Protein AF-A0A6P3ZHS6-F1 (afdb_monomer)

Secondary structure (DSSP, 8-state):
-----------------HHHHHHHHHHHHHHHHHHHHHSTTS----------TT-------PPBHHHHHHHHHHH----GGGT-HHHHHHTT-SSPBPPHHHHHTHHHHHHHHH-TT-----------S--BPB-

Structure (mmCIF, N/CA/C/O backbone):
data_AF-A0A6P3ZHS6-F1
#
_entry.id   AF-A0A6P3ZHS6-F1
#
loop_
_atom_site.group_PDB
_atom_site.id
_atom_site.type_symbol
_atom_site.label_atom_id
_atom_site.label_alt_id
_atom_site.label_comp_id
_atom_site.label_asym_id
_atom_site.label_entity_id
_atom_site.label_seq_id
_atom_site.pdbx_PDB_ins_code
_atom_site.Cartn_x
_atom_site.Cartn_y
_atom_site.Cartn_z
_atom_site.occupancy
_atom_site.B_iso_or_equiv
_atom_site.auth_seq_id
_atom_site.auth_comp_id
_atom_site.auth_asym_id
_atom_site.auth_atom_id
_atom_site.pdbx_PDB_model_num
ATOM 1 N N . MET A 1 1 ? 7.834 42.438 -24.320 1.00 40.56 1 MET A N 1
ATOM 2 C CA . MET A 1 1 ? 8.334 41.637 -23.180 1.00 40.56 1 MET A CA 1
ATOM 3 C C . MET A 1 1 ? 9.431 40.726 -23.727 1.00 40.56 1 MET A C 1
ATOM 5 O O . MET A 1 1 ? 9.108 39.705 -24.297 1.00 40.56 1 MET A O 1
ATOM 9 N N . GLY A 1 2 ? 10.712 41.078 -23.805 1.00 42.00 2 GLY A N 1
ATOM 10 C CA . GLY A 1 2 ? 11.504 41.913 -22.914 1.00 42.00 2 GLY A CA 1
ATOM 11 C C . GLY A 1 2 ? 12.000 41.068 -21.748 1.00 42.00 2 GLY A C 1
ATOM 12 O O . GLY A 1 2 ? 11.310 41.061 -20.747 1.00 42.00 2 GLY A O 1
ATOM 13 N N . PHE A 1 3 ? 13.116 40.349 -21.922 1.00 38.47 3 PHE A N 1
ATOM 14 C CA . PHE A 1 3 ? 14.234 40.279 -20.971 1.00 38.47 3 PHE A CA 1
ATOM 15 C C . PHE A 1 3 ? 15.470 39.719 -21.685 1.00 38.47 3 PHE A C 1
ATOM 17 O O . PHE A 1 3 ? 15.584 38.531 -21.974 1.00 38.47 3 PHE A O 1
ATOM 24 N N . ALA A 1 4 ? 16.387 40.634 -21.985 1.00 40.84 4 ALA A N 1
ATOM 25 C CA . ALA A 1 4 ? 17.778 40.337 -22.258 1.00 40.84 4 ALA A CA 1
ATOM 26 C C . ALA A 1 4 ? 18.483 39.957 -20.948 1.00 40.84 4 ALA A C 1
ATOM 28 O O . ALA A 1 4 ? 18.200 40.552 -19.909 1.00 40.84 4 ALA A O 1
ATOM 29 N N . ASN A 1 5 ? 19.427 39.015 -21.019 1.00 41.53 5 ASN A N 1
ATOM 30 C CA . ASN A 1 5 ? 20.654 39.043 -20.217 1.00 41.53 5 ASN A CA 1
ATOM 31 C C . ASN A 1 5 ? 21.660 37.989 -20.719 1.00 41.53 5 ASN A C 1
ATOM 33 O O . ASN A 1 5 ? 21.612 36.840 -20.280 1.00 41.53 5 ASN A O 1
ATOM 37 N N . PRO A 1 6 ? 22.616 38.350 -21.592 1.00 45.16 6 PRO A N 1
ATOM 38 C CA . PRO A 1 6 ? 23.845 37.590 -21.740 1.00 45.16 6 PRO A CA 1
ATOM 39 C C . PRO A 1 6 ? 24.823 38.056 -20.654 1.00 45.16 6 PRO A C 1
ATOM 41 O O . PRO A 1 6 ? 25.373 39.153 -20.725 1.00 45.16 6 PRO A O 1
ATOM 44 N N . LYS A 1 7 ? 25.057 37.238 -19.623 1.00 34.94 7 LYS A N 1
ATOM 45 C CA . LYS A 1 7 ? 26.193 37.473 -18.722 1.00 34.94 7 LYS A CA 1
ATOM 46 C C . LYS A 1 7 ? 27.466 36.998 -19.421 1.00 34.94 7 LYS A C 1
ATOM 48 O O . LYS A 1 7 ? 27.818 35.826 -19.353 1.00 34.94 7 LYS A O 1
ATOM 53 N N . LEU A 1 8 ? 28.136 37.920 -20.110 1.00 34.91 8 LEU A N 1
ATOM 54 C CA . LEU A 1 8 ? 29.529 37.765 -20.516 1.00 34.91 8 LEU A CA 1
ATOM 55 C C . LEU A 1 8 ? 30.401 37.961 -19.265 1.00 34.91 8 LEU A C 1
ATOM 57 O O . LEU A 1 8 ? 30.520 39.074 -18.756 1.00 34.91 8 LEU A O 1
ATOM 61 N N . SER A 1 9 ? 30.994 36.890 -18.747 1.00 32.12 9 SER A N 1
ATOM 62 C CA . SER A 1 9 ? 32.038 36.984 -17.723 1.00 32.12 9 SER A CA 1
ATOM 63 C C . SER A 1 9 ? 33.399 36.921 -18.407 1.00 32.12 9 SER A C 1
ATOM 65 O O . SER A 1 9 ? 33.822 35.870 -18.878 1.00 32.12 9 SER A O 1
ATOM 67 N N . VAL A 1 10 ? 34.077 38.066 -18.477 1.00 33.69 10 VAL A N 1
ATOM 68 C CA . VAL A 1 10 ? 35.478 38.160 -18.900 1.00 33.69 10 VAL A CA 1
ATOM 69 C C . VAL A 1 10 ? 36.348 37.693 -17.734 1.00 33.69 10 VAL A C 1
ATOM 71 O O . VAL A 1 10 ? 36.429 38.368 -16.711 1.00 33.69 10 VAL A O 1
ATOM 74 N N . ALA A 1 11 ? 36.981 36.528 -17.871 1.00 30.69 11 ALA A N 1
ATOM 75 C CA . ALA A 1 11 ? 37.993 36.057 -16.932 1.00 30.69 11 ALA A CA 1
ATOM 76 C C . ALA A 1 11 ? 39.383 36.435 -17.458 1.00 30.69 11 ALA A C 1
ATOM 78 O O . ALA A 1 11 ? 39.847 35.906 -18.467 1.00 30.69 11 ALA A O 1
ATOM 79 N N . VAL A 1 12 ? 40.05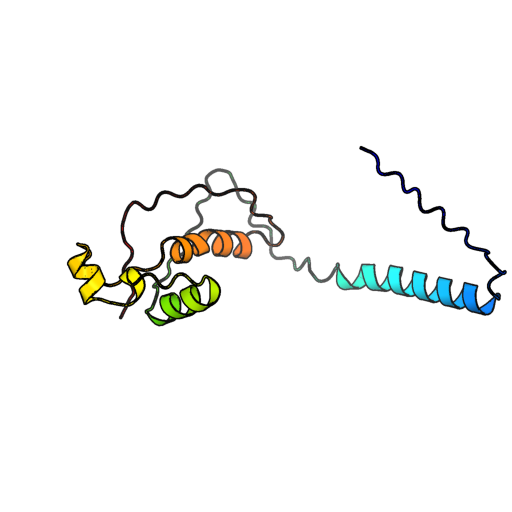2 37.356 -16.766 1.00 35.75 12 VAL A N 1
ATOM 80 C CA . VAL A 1 12 ? 41.479 37.633 -16.954 1.00 35.75 12 VAL A CA 1
ATOM 81 C C . VAL A 1 12 ? 42.254 36.459 -16.354 1.00 35.75 12 VAL A C 1
ATOM 83 O O . VAL A 1 12 ? 42.319 36.311 -15.135 1.00 35.75 12 VAL A O 1
ATOM 86 N N . ILE A 1 13 ? 42.812 35.592 -17.199 1.00 42.06 13 ILE A N 1
ATOM 87 C CA . ILE A 1 13 ? 43.666 34.485 -16.752 1.00 42.06 13 ILE A CA 1
ATOM 88 C C . ILE A 1 13 ? 45.093 35.024 -16.609 1.00 42.06 13 ILE A C 1
ATOM 90 O O . ILE A 1 13 ? 45.825 35.149 -17.588 1.00 42.06 13 ILE A O 1
ATOM 94 N N . LEU A 1 14 ? 45.490 35.356 -15.379 1.00 39.38 14 LEU A N 1
ATOM 95 C CA . LEU A 1 14 ? 46.903 35.517 -15.024 1.00 39.38 14 LEU A CA 1
ATOM 96 C C . LEU A 1 14 ? 47.594 34.140 -15.075 1.00 39.38 14 LEU A C 1
ATOM 98 O O . LEU A 1 14 ? 46.967 33.140 -14.710 1.00 39.38 14 LEU A O 1
ATOM 102 N N . PRO A 1 15 ? 48.866 34.046 -15.508 1.00 45.97 15 PRO A N 1
ATOM 103 C CA . PRO A 1 15 ? 49.532 32.761 -15.663 1.00 45.97 15 PRO A CA 1
ATOM 104 C C . PRO A 1 15 ? 49.681 32.083 -14.300 1.00 45.97 15 PRO A C 1
ATOM 106 O O . PRO A 1 15 ? 50.387 32.553 -13.406 1.00 45.97 15 PRO A O 1
ATOM 109 N N . LEU A 1 16 ? 48.990 30.955 -14.144 1.00 52.41 16 LEU A N 1
ATOM 110 C CA . LEU A 1 16 ? 49.141 30.059 -13.008 1.00 52.41 16 LEU A CA 1
ATOM 111 C C . LEU A 1 16 ? 50.613 29.640 -12.905 1.00 52.41 16 LEU A C 1
ATOM 113 O O . LEU A 1 16 ? 51.185 29.093 -13.846 1.00 52.41 16 LEU A O 1
ATOM 117 N N . SER A 1 17 ? 51.228 29.893 -11.747 1.00 63.50 17 SER A N 1
ATOM 118 C CA . SER A 1 17 ? 52.576 29.411 -11.433 1.00 63.50 17 SER A CA 1
ATOM 119 C C . SER A 1 17 ? 52.686 27.907 -11.715 1.00 63.50 17 SER A C 1
ATOM 121 O O . SER A 1 17 ? 51.750 27.150 -11.451 1.00 63.50 17 SER A O 1
ATOM 123 N N . VAL A 1 18 ? 53.858 27.451 -12.172 1.00 57.75 18 VAL A N 1
ATOM 124 C CA . VAL A 1 18 ? 54.180 26.029 -12.425 1.00 57.75 18 VAL A CA 1
ATOM 125 C C . VAL A 1 18 ? 53.820 25.132 -11.226 1.00 57.75 18 VAL A C 1
ATOM 127 O O . VAL A 1 18 ? 53.503 23.954 -11.390 1.00 57.75 18 VAL A O 1
ATOM 130 N N . ARG A 1 19 ? 53.807 25.689 -10.006 1.00 60.56 19 ARG A N 1
ATOM 131 C CA . ARG A 1 19 ? 53.366 24.993 -8.786 1.00 60.56 19 ARG A CA 1
ATOM 132 C C . ARG A 1 19 ? 51.860 24.699 -8.771 1.00 60.56 19 ARG A C 1
ATOM 134 O O . ARG A 1 19 ? 51.471 23.614 -8.352 1.00 60.56 19 ARG A O 1
ATOM 141 N N . VAL A 1 20 ? 51.025 25.613 -9.265 1.00 61.19 20 VAL A N 1
ATOM 142 C CA . VAL A 1 20 ? 49.566 25.432 -9.325 1.00 61.19 20 VAL A CA 1
ATOM 143 C C . VAL A 1 20 ? 49.178 24.480 -10.457 1.00 61.19 20 VAL A C 1
ATOM 145 O O . VAL A 1 20 ? 48.306 23.636 -10.267 1.00 61.19 20 VAL A O 1
ATOM 148 N N . LEU A 1 21 ? 49.888 24.519 -11.590 1.00 60.66 21 LEU A N 1
ATOM 149 C CA . LEU A 1 21 ? 49.678 23.563 -12.683 1.00 60.66 21 LEU A CA 1
ATOM 150 C C . LEU A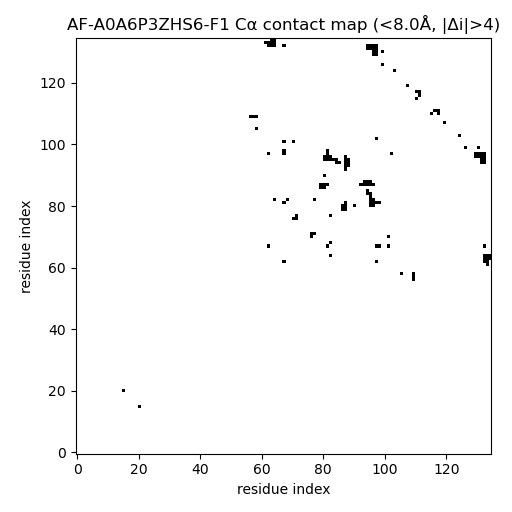 1 21 ? 50.013 22.122 -12.253 1.00 60.66 21 LEU A C 1
ATOM 152 O O . LEU A 1 21 ? 49.267 21.194 -12.559 1.00 60.66 21 LEU A O 1
ATOM 156 N N . LYS A 1 22 ? 51.084 21.937 -11.465 1.00 61.59 22 LYS A N 1
ATOM 157 C CA . LYS A 1 22 ? 51.421 20.637 -10.860 1.00 61.59 22 LYS A CA 1
ATOM 158 C C . LYS A 1 22 ? 50.371 20.178 -9.844 1.00 61.59 22 LYS A C 1
ATOM 160 O O . LYS A 1 2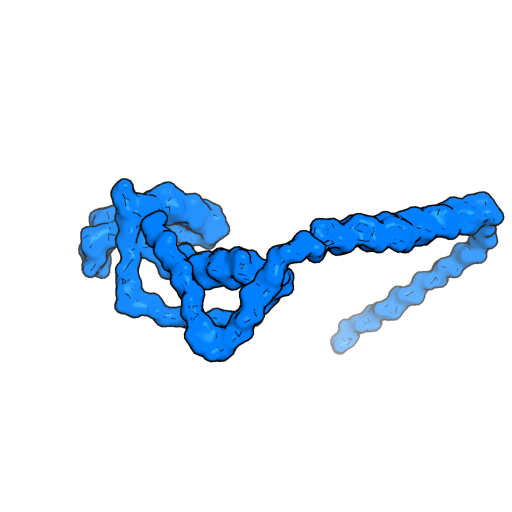2 ? 50.002 19.009 -9.858 1.00 61.59 22 LYS A O 1
ATOM 165 N N . ALA A 1 23 ? 49.861 21.074 -8.997 1.00 64.31 23 ALA A N 1
ATOM 166 C CA . ALA A 1 23 ? 48.820 20.736 -8.024 1.00 64.31 23 ALA A CA 1
ATOM 167 C C . ALA A 1 23 ? 47.496 20.327 -8.698 1.00 64.31 23 ALA A C 1
ATOM 169 O O . ALA A 1 23 ? 46.889 19.335 -8.297 1.00 64.31 23 ALA A O 1
ATOM 170 N N . LEU A 1 24 ? 47.093 21.026 -9.765 1.00 64.31 24 LEU A N 1
ATOM 171 C CA . LEU A 1 24 ? 45.922 20.680 -10.578 1.00 64.31 24 LEU A CA 1
ATOM 172 C C . LEU A 1 24 ? 46.102 19.345 -11.307 1.00 64.31 24 LEU A C 1
ATOM 174 O O . LEU A 1 24 ? 45.193 18.520 -11.284 1.00 64.31 24 LEU A O 1
ATOM 178 N N . ALA A 1 25 ? 47.279 19.085 -11.884 1.00 67.12 25 ALA A N 1
ATOM 179 C CA . ALA A 1 25 ? 47.582 17.799 -12.510 1.00 67.12 25 ALA A CA 1
ATOM 180 C C . ALA A 1 25 ? 47.527 16.641 -11.496 1.00 67.12 25 ALA A C 1
ATOM 182 O O . ALA A 1 25 ? 46.936 15.604 -11.780 1.00 67.12 25 ALA A O 1
ATOM 183 N N . ILE A 1 26 ? 48.060 16.828 -10.283 1.00 65.50 26 ILE A N 1
ATOM 184 C CA . ILE A 1 26 ? 48.002 15.822 -9.209 1.00 65.50 26 ILE A CA 1
ATOM 185 C C . ILE A 1 26 ? 46.561 15.608 -8.717 1.00 65.50 26 ILE A C 1
ATOM 187 O O . ILE A 1 26 ? 46.168 14.466 -8.477 1.00 65.50 26 ILE A O 1
ATOM 191 N N . MET A 1 27 ? 45.749 16.667 -8.596 1.00 62.50 27 MET A N 1
ATOM 192 C CA . MET A 1 27 ? 44.321 16.551 -8.265 1.00 62.50 27 MET A CA 1
ATOM 193 C C . MET A 1 27 ? 43.528 15.826 -9.358 1.00 62.50 27 MET A C 1
ATOM 195 O O . MET A 1 27 ? 42.701 14.976 -9.034 1.00 62.50 27 MET A O 1
ATOM 199 N N . LEU A 1 28 ? 43.797 16.105 -10.636 1.00 64.38 28 LEU A N 1
ATOM 200 C CA . LEU A 1 28 ? 43.154 15.431 -11.766 1.00 64.38 28 LEU A CA 1
ATOM 201 C C . LEU A 1 28 ? 43.549 13.951 -11.837 1.00 64.38 28 LEU A C 1
ATOM 203 O O . LEU A 1 28 ? 42.678 13.105 -12.013 1.00 64.38 28 LEU A O 1
ATOM 207 N N . ILE A 1 29 ? 44.823 13.618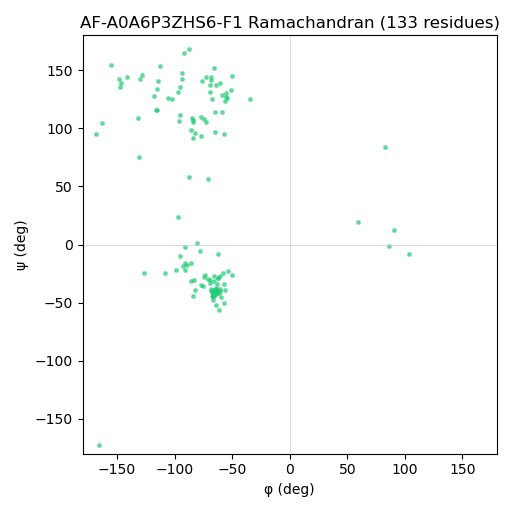 -11.605 1.00 63.41 29 ILE A N 1
ATOM 208 C CA . ILE A 1 29 ? 45.311 12.230 -11.562 1.00 63.41 29 ILE A CA 1
ATOM 209 C C . ILE A 1 29 ? 44.722 11.476 -10.360 1.00 63.41 29 ILE A C 1
ATOM 211 O O . ILE A 1 29 ? 44.291 10.335 -10.511 1.00 63.41 29 ILE A O 1
ATOM 215 N N . ARG A 1 30 ? 44.618 12.107 -9.180 1.00 58.03 30 ARG A N 1
ATOM 216 C CA . ARG A 1 30 ? 43.931 11.511 -8.018 1.00 58.03 30 ARG A CA 1
ATOM 217 C C . ARG A 1 30 ? 42.441 11.300 -8.274 1.00 58.03 30 ARG A C 1
ATOM 219 O O . ARG A 1 30 ? 41.931 10.262 -7.877 1.00 58.03 30 ARG A O 1
ATOM 226 N N . ASN A 1 31 ? 41.758 12.220 -8.956 1.00 52.25 31 ASN A N 1
ATOM 227 C CA . ASN A 1 31 ? 40.346 12.060 -9.314 1.00 52.25 31 ASN A CA 1
ATOM 228 C C . ASN A 1 31 ? 40.159 10.915 -10.333 1.00 52.25 31 ASN A C 1
ATOM 230 O O . ASN A 1 31 ? 39.335 10.032 -10.128 1.00 52.25 31 ASN A O 1
ATOM 234 N N . LEU A 1 32 ? 41.010 10.840 -11.361 1.00 57.00 32 LEU A N 1
ATOM 235 C CA . LEU A 1 32 ? 40.991 9.776 -12.377 1.00 57.00 32 LEU A CA 1
ATOM 236 C C . LEU A 1 32 ? 41.335 8.380 -11.814 1.00 57.00 32 LEU A C 1
ATOM 238 O O . LEU A 1 32 ? 40.798 7.378 -12.291 1.00 57.00 32 LEU A O 1
ATOM 242 N N . LEU A 1 33 ? 42.185 8.302 -10.782 1.00 50.97 33 LEU A N 1
ATOM 243 C CA . LEU A 1 33 ? 42.539 7.048 -10.103 1.00 50.97 33 LEU A CA 1
ATOM 244 C C . LEU A 1 33 ? 41.551 6.663 -8.982 1.00 50.97 33 LEU A C 1
ATOM 246 O O . LEU A 1 33 ? 41.310 5.474 -8.781 1.00 50.97 33 LEU A O 1
ATOM 250 N N . SER A 1 34 ? 40.919 7.624 -8.291 1.00 50.84 34 SER A N 1
ATOM 251 C CA . SER A 1 34 ? 39.864 7.341 -7.297 1.00 50.84 34 SER A CA 1
ATOM 252 C C . SER A 1 34 ? 38.531 6.933 -7.930 1.00 50.84 34 SER A C 1
ATOM 254 O O . SER A 1 34 ? 37.797 6.159 -7.316 1.00 50.84 34 SER A O 1
ATOM 256 N N . ILE A 1 35 ? 38.228 7.382 -9.154 1.00 52.12 35 ILE A N 1
ATOM 257 C CA . ILE A 1 35 ? 37.009 6.978 -9.878 1.00 52.12 35 ILE A CA 1
ATOM 258 C C . ILE A 1 35 ? 37.078 5.499 -10.308 1.00 52.12 35 ILE A C 1
ATOM 260 O O . ILE A 1 35 ? 36.064 4.802 -10.281 1.00 52.12 35 ILE A O 1
ATOM 264 N N . ASN A 1 36 ? 38.269 4.975 -10.627 1.00 47.69 36 ASN A N 1
ATOM 265 C CA . ASN A 1 36 ? 38.415 3.615 -11.161 1.00 47.69 36 ASN A CA 1
ATOM 266 C C . ASN A 1 36 ? 38.503 2.494 -10.111 1.00 47.69 36 ASN A C 1
ATOM 268 O O . ASN A 1 36 ? 38.288 1.337 -10.457 1.00 47.69 36 ASN A O 1
ATOM 272 N N . ILE A 1 37 ? 38.760 2.789 -8.832 1.00 47.81 37 ILE A N 1
ATOM 273 C CA . ILE A 1 37 ? 38.900 1.736 -7.801 1.00 47.81 37 ILE A CA 1
ATOM 274 C C . ILE A 1 37 ? 37.613 1.549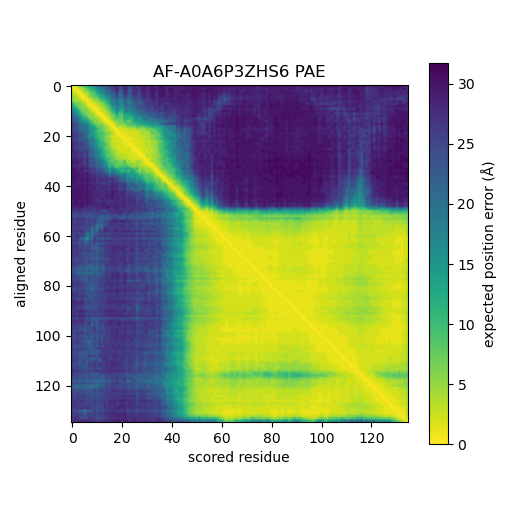 -6.976 1.00 47.81 37 ILE A C 1
ATOM 276 O O . ILE A 1 37 ? 37.371 0.462 -6.451 1.00 47.81 37 ILE A O 1
ATOM 280 N N . HIS A 1 38 ? 36.730 2.553 -6.917 1.00 37.91 38 HIS A N 1
ATOM 281 C CA . HIS A 1 38 ? 35.471 2.445 -6.166 1.00 37.91 38 HIS A CA 1
ATOM 282 C C . HIS A 1 38 ? 34.282 1.895 -6.967 1.00 37.91 38 HIS A C 1
ATOM 284 O O . HIS A 1 38 ? 33.332 1.410 -6.357 1.00 37.91 38 HIS A O 1
ATOM 290 N N . CYS A 1 39 ? 34.342 1.891 -8.302 1.00 41.78 39 CYS A N 1
ATOM 291 C CA . CYS A 1 39 ? 33.273 1.332 -9.138 1.00 41.78 39 CYS A CA 1
ATOM 292 C C . CYS A 1 39 ? 33.384 -0.200 -9.307 1.00 41.78 39 CYS A C 1
ATOM 294 O O . CYS A 1 39 ? 32.382 -0.909 -9.368 1.00 41.78 39 CYS A O 1
ATOM 296 N N . LEU A 1 40 ? 34.604 -0.751 -9.290 1.00 40.81 40 LEU A N 1
ATOM 297 C CA . LEU A 1 40 ? 34.845 -2.174 -9.575 1.00 40.81 40 LEU A CA 1
ATOM 298 C C . LEU A 1 40 ? 34.522 -3.134 -8.418 1.00 40.81 40 LEU A C 1
ATOM 300 O O . LEU A 1 40 ? 34.565 -4.345 -8.607 1.00 40.81 40 LEU A O 1
ATOM 304 N N . ARG A 1 41 ? 34.160 -2.632 -7.230 1.00 37.72 41 ARG A N 1
ATOM 305 C CA . ARG A 1 41 ? 33.742 -3.483 -6.097 1.00 37.72 41 ARG A CA 1
ATOM 306 C C . ARG A 1 41 ? 32.236 -3.754 -6.038 1.00 37.72 41 ARG A C 1
ATOM 308 O O . ARG A 1 41 ? 31.810 -4.502 -5.166 1.00 37.72 41 ARG A O 1
ATOM 315 N N . TYR A 1 42 ? 31.440 -3.184 -6.947 1.00 42.75 42 TYR A N 1
ATOM 316 C CA . TYR A 1 42 ? 29.989 -3.414 -6.978 1.00 42.75 42 TYR A CA 1
ATOM 317 C C . TYR A 1 42 ? 29.550 -4.526 -7.941 1.00 42.75 42 TYR A C 1
ATOM 319 O O . TYR A 1 42 ? 28.420 -4.994 -7.862 1.00 42.75 42 TYR A O 1
ATOM 327 N N . PHE A 1 43 ? 30.452 -5.029 -8.787 1.00 45.81 43 PHE A N 1
ATOM 328 C CA . PHE A 1 43 ? 30.224 -6.257 -9.551 1.00 45.81 43 PHE A CA 1
ATOM 329 C C . PHE A 1 43 ? 30.660 -7.475 -8.728 1.00 45.81 43 PHE A C 1
ATOM 331 O O . PHE A 1 43 ? 31.538 -8.239 -9.121 1.00 45.81 43 PHE A O 1
ATOM 338 N N . SER A 1 44 ? 30.060 -7.639 -7.546 1.00 42.03 44 SER A N 1
ATOM 339 C CA . SER A 1 44 ? 30.086 -8.938 -6.877 1.00 42.03 44 SER A CA 1
ATOM 340 C C . SER A 1 44 ? 29.260 -9.912 -7.713 1.00 42.03 44 SER A C 1
ATOM 342 O O . SER A 1 44 ? 28.112 -9.644 -8.065 1.00 42.03 44 SER A O 1
ATOM 344 N N . SER A 1 45 ? 29.896 -11.020 -8.066 1.00 47.47 45 SER A N 1
ATOM 345 C CA . SER A 1 45 ? 29.484 -12.053 -9.008 1.00 47.47 45 SER A CA 1
ATOM 346 C C . SER A 1 45 ? 28.328 -12.926 -8.501 1.00 47.47 45 SER A C 1
ATOM 348 O O . SER A 1 45 ? 28.449 -14.150 -8.439 1.00 47.47 45 SER A O 1
ATOM 350 N N . ALA A 1 46 ? 27.194 -12.329 -8.145 1.00 49.50 46 ALA A N 1
ATOM 351 C CA . ALA A 1 46 ? 25.939 -13.065 -8.103 1.00 49.50 46 ALA A CA 1
ATOM 352 C C . ALA A 1 46 ? 25.370 -13.055 -9.525 1.00 49.50 46 ALA A C 1
ATOM 354 O O . ALA A 1 46 ? 24.993 -12.006 -10.042 1.00 49.50 46 ALA A O 1
ATOM 355 N N . VAL A 1 47 ? 25.400 -14.224 -10.167 1.00 48.38 47 VAL A N 1
ATOM 356 C CA . VAL A 1 47 ? 24.826 -14.513 -11.489 1.00 48.38 47 VAL A CA 1
ATOM 357 C C . VAL A 1 47 ? 23.544 -13.692 -11.680 1.00 48.38 47 VAL A C 1
ATOM 359 O O . VAL A 1 47 ? 22.659 -13.805 -10.825 1.00 48.38 47 VAL A O 1
ATOM 362 N N . PRO A 1 48 ? 23.392 -12.879 -12.747 1.00 52.66 48 PRO A N 1
ATOM 363 C CA . PRO A 1 48 ? 22.087 -12.322 -13.042 1.00 52.66 48 PRO A CA 1
ATOM 364 C C . PRO A 1 48 ? 21.190 -13.534 -13.237 1.00 52.66 48 PRO A C 1
ATOM 366 O O . PRO A 1 48 ? 21.409 -14.325 -14.156 1.00 52.66 48 PRO A O 1
ATOM 369 N N . CYS A 1 49 ? 20.223 -13.723 -12.344 1.00 58.06 49 CYS A N 1
ATOM 370 C CA . CYS A 1 49 ? 19.066 -14.533 -12.664 1.00 58.06 49 CYS A CA 1
ATOM 371 C C . CYS A 1 49 ? 18.481 -13.870 -13.909 1.00 58.06 49 CYS A C 1
ATOM 373 O O . CYS A 1 49 ? 17.851 -12.817 -13.811 1.00 58.06 49 CYS A O 1
ATOM 375 N N . LEU A 1 50 ? 18.863 -14.380 -15.083 1.00 71.19 50 LEU A N 1
ATOM 376 C CA . LEU A 1 50 ? 18.478 -13.822 -16.362 1.00 71.19 50 LEU A CA 1
ATOM 377 C C . LEU A 1 50 ? 16.975 -14.005 -16.437 1.00 71.19 50 LEU A C 1
ATOM 379 O O . LEU A 1 50 ? 16.510 -15.103 -16.748 1.00 71.19 50 LEU A O 1
ATOM 383 N N . LEU A 1 51 ? 16.244 -12.947 -16.091 1.00 78.00 51 LEU A N 1
ATOM 384 C CA . LEU A 1 51 ? 14.805 -12.993 -16.163 1.00 78.00 51 LEU A CA 1
ATOM 385 C C . LEU A 1 51 ? 14.388 -13.248 -17.597 1.00 78.00 51 LEU A C 1
ATOM 387 O O . LEU A 1 51 ? 14.921 -12.671 -18.550 1.00 78.00 51 LEU A O 1
ATOM 391 N N . LYS A 1 52 ? 13.389 -14.098 -17.723 1.00 85.75 52 LYS A N 1
ATOM 392 C CA . LYS A 1 52 ? 12.739 -14.399 -18.979 1.00 85.75 52 LYS A CA 1
ATOM 393 C C . LYS A 1 52 ? 11.322 -13.870 -18.930 1.00 85.75 52 LYS A C 1
ATOM 395 O O . LYS A 1 52 ? 10.700 -13.725 -17.876 1.00 85.75 52 LYS A O 1
ATOM 400 N N . VAL A 1 53 ? 10.807 -13.568 -20.115 1.00 88.81 53 VAL A N 1
ATOM 401 C CA . VAL A 1 53 ? 9.390 -13.258 -20.272 1.00 88.81 53 VAL A CA 1
ATOM 402 C C . VAL A 1 53 ? 8.585 -14.418 -19.688 1.00 88.81 53 VAL A C 1
ATOM 404 O O . VAL A 1 53 ? 8.797 -15.570 -20.062 1.00 88.81 53 VAL A O 1
ATOM 407 N N . GLY A 1 54 ? 7.680 -14.095 -18.764 1.00 91.19 54 GL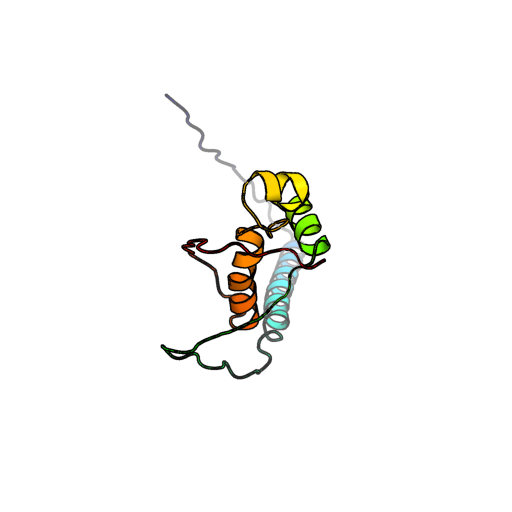Y A N 1
ATOM 408 C CA . GLY A 1 54 ? 6.863 -15.074 -18.047 1.00 91.19 54 GLY A CA 1
ATOM 409 C C . GLY A 1 54 ? 7.309 -15.357 -16.613 1.00 91.19 54 GLY A C 1
ATOM 410 O O . GLY A 1 54 ? 6.555 -15.997 -15.883 1.00 91.19 54 GLY A O 1
ATOM 411 N N . ASP A 1 55 ? 8.466 -14.855 -16.173 1.00 89.88 55 ASP A N 1
ATOM 412 C CA . ASP A 1 55 ? 8.886 -15.023 -14.783 1.00 89.88 55 ASP A CA 1
ATOM 413 C C . ASP A 1 55 ? 7.936 -14.308 -13.814 1.00 89.88 55 ASP A C 1
ATOM 415 O O . ASP A 1 55 ? 7.507 -13.171 -14.031 1.00 89.88 55 ASP A O 1
ATOM 419 N N . ILE A 1 56 ? 7.619 -14.986 -12.710 1.00 91.38 56 ILE A N 1
ATOM 420 C CA . ILE A 1 56 ? 6.713 -14.481 -11.679 1.00 91.38 56 ILE A CA 1
ATOM 421 C C . ILE A 1 56 ? 7.498 -14.283 -10.388 1.00 91.38 56 ILE A C 1
ATOM 423 O O . ILE A 1 56 ? 7.941 -15.243 -9.759 1.00 91.38 56 ILE A O 1
ATOM 427 N N . LEU A 1 57 ? 7.596 -13.032 -9.948 1.00 90.69 57 LEU A N 1
ATOM 428 C CA . LEU A 1 57 ? 8.146 -12.682 -8.643 1.00 90.69 57 LEU A CA 1
ATOM 429 C C . LEU A 1 57 ? 7.006 -12.497 -7.641 1.00 90.69 57 LEU A C 1
ATOM 431 O O . LEU A 1 57 ? 6.032 -11.794 -7.910 1.00 90.69 57 LEU A O 1
ATOM 435 N N . LYS A 1 58 ? 7.124 -13.131 -6.473 1.00 92.25 58 LYS A N 1
ATOM 436 C CA . LYS A 1 58 ? 6.135 -13.047 -5.392 1.00 92.25 58 LYS A CA 1
ATOM 437 C C . LYS A 1 58 ? 6.813 -12.669 -4.091 1.00 92.25 58 LYS A C 1
ATOM 439 O O . LYS A 1 58 ? 7.931 -13.093 -3.810 1.00 92.25 58 LYS A O 1
ATOM 444 N N . ARG A 1 59 ? 6.101 -11.908 -3.268 1.00 92.44 59 ARG A N 1
ATOM 445 C CA . ARG A 1 59 ? 6.498 -11.617 -1.895 1.00 92.44 59 ARG A CA 1
ATOM 446 C C . ARG A 1 59 ? 5.242 -11.449 -1.054 1.00 92.44 59 ARG A C 1
ATOM 448 O O . ARG A 1 59 ? 4.265 -10.875 -1.524 1.00 92.44 59 ARG A O 1
ATOM 455 N N . THR A 1 60 ? 5.301 -11.932 0.178 1.00 95.00 60 THR A N 1
ATOM 456 C CA . THR A 1 60 ? 4.217 -11.817 1.157 1.00 95.00 60 THR A CA 1
ATOM 457 C C . THR A 1 60 ? 4.686 -10.930 2.297 1.00 95.00 60 THR A C 1
ATOM 459 O O . THR A 1 60 ? 5.846 -11.005 2.708 1.00 95.00 60 THR A O 1
ATOM 462 N N . ARG A 1 61 ? 3.792 -10.079 2.792 1.00 93.94 61 ARG A N 1
ATOM 463 C CA . ARG A 1 61 ? 4.017 -9.241 3.966 1.00 93.94 61 ARG A CA 1
ATOM 464 C C . ARG A 1 61 ? 2.700 -9.059 4.711 1.00 93.94 61 ARG A C 1
ATOM 466 O O . ARG A 1 61 ? 1.674 -8.825 4.081 1.00 93.94 61 ARG A O 1
ATOM 473 N N . THR A 1 62 ? 2.773 -9.122 6.033 1.00 96.75 62 THR A N 1
ATOM 474 C CA . THR A 1 62 ? 1.718 -8.659 6.939 1.00 96.75 62 THR A CA 1
ATOM 475 C C . THR A 1 62 ? 2.055 -7.237 7.372 1.00 96.75 62 THR A C 1
ATOM 477 O O . THR A 1 62 ? 3.217 -6.961 7.670 1.00 96.75 62 THR A O 1
ATOM 480 N N . TYR A 1 63 ? 1.065 -6.346 7.371 1.00 97.25 63 TYR A N 1
ATOM 481 C CA . TYR A 1 63 ? 1.223 -4.955 7.793 1.00 97.25 63 TYR A CA 1
ATOM 482 C C . TYR A 1 63 ? 0.647 -4.778 9.192 1.00 97.25 63 TYR A C 1
ATOM 484 O O . TYR A 1 63 ? -0.510 -5.128 9.414 1.00 97.25 63 TYR A O 1
ATOM 492 N N . SER A 1 64 ? 1.449 -4.255 10.115 1.00 96.75 64 SER A N 1
ATOM 493 C CA . SER A 1 64 ? 1.011 -3.936 11.478 1.00 96.75 64 SER A CA 1
ATOM 494 C C . SER A 1 64 ? 0.415 -2.528 11.568 1.00 96.75 64 SER A C 1
ATOM 496 O O . SER A 1 64 ? 0.588 -1.708 10.663 1.00 96.75 64 SER A O 1
ATOM 498 N N . ASN A 1 65 ? -0.229 -2.213 12.694 1.00 96.56 65 ASN A N 1
ATOM 499 C CA . ASN A 1 65 ? -0.626 -0.835 13.010 1.00 96.56 65 ASN A CA 1
ATOM 500 C C . ASN A 1 65 ? 0.579 0.133 13.014 1.00 96.56 65 ASN A C 1
ATOM 502 O O . ASN A 1 65 ? 0.447 1.273 12.576 1.00 96.56 65 ASN A O 1
ATOM 506 N N . GLU A 1 66 ? 1.762 -0.330 13.437 1.00 97.38 66 GLU A N 1
ATOM 507 C CA . GLU A 1 66 ? 2.991 0.478 13.409 1.00 97.38 66 GLU A CA 1
ATOM 508 C C . GLU A 1 66 ? 3.424 0.811 11.975 1.00 97.38 66 GLU A C 1
ATOM 510 O O . GLU A 1 66 ? 3.776 1.949 11.687 1.00 97.38 66 GLU A O 1
ATOM 515 N N . ASP A 1 67 ? 3.329 -0.140 11.038 1.00 97.56 67 ASP A N 1
ATOM 516 C CA . ASP A 1 67 ? 3.647 0.124 9.628 1.00 97.56 67 ASP A CA 1
ATOM 517 C C . ASP A 1 67 ? 2.747 1.221 9.037 1.00 97.56 67 ASP A C 1
ATOM 519 O O . ASP A 1 67 ? 3.205 2.066 8.264 1.00 97.56 67 ASP A O 1
ATOM 523 N N . VAL A 1 68 ? 1.459 1.198 9.394 1.00 98.12 68 VAL A N 1
ATOM 524 C CA . VAL A 1 68 ? 0.458 2.185 8.967 1.00 98.12 68 VAL A CA 1
ATOM 525 C C . VAL A 1 68 ? 0.754 3.559 9.579 1.00 98.12 68 VAL A C 1
ATOM 527 O O . VAL A 1 68 ? 0.660 4.577 8.889 1.00 98.12 68 VAL A O 1
ATOM 530 N N . LEU A 1 69 ? 1.166 3.593 10.849 1.00 97.94 69 LEU A N 1
ATOM 531 C CA . LEU A 1 69 ? 1.562 4.811 11.553 1.00 97.94 69 LEU A CA 1
ATOM 532 C C . LEU A 1 69 ? 2.847 5.425 10.983 1.00 97.94 69 LEU A C 1
ATOM 534 O O . LEU A 1 69 ? 2.900 6.623 10.719 1.00 97.94 69 LEU A O 1
ATOM 538 N N . GLU A 1 70 ? 3.888 4.630 10.760 1.00 98.25 70 GLU A N 1
ATOM 539 C CA . GLU A 1 70 ? 5.143 5.121 10.182 1.00 98.25 70 GLU A CA 1
ATOM 540 C C . GLU A 1 70 ? 4.937 5.640 8.757 1.00 98.25 70 GLU A C 1
ATOM 542 O O . GLU A 1 70 ? 5.477 6.679 8.369 1.00 98.25 70 GLU A O 1
ATOM 547 N N . TYR A 1 71 ? 4.087 4.971 7.978 1.00 98.19 71 TYR A N 1
ATOM 548 C CA . TYR A 1 71 ? 3.768 5.426 6.634 1.00 98.19 71 TYR A CA 1
ATOM 549 C C . TYR A 1 71 ? 3.034 6.772 6.618 1.00 98.19 71 TYR A C 1
ATOM 551 O O . TYR A 1 71 ? 3.344 7.622 5.776 1.00 98.19 71 TYR A O 1
ATOM 559 N N . SER A 1 72 ? 2.105 7.015 7.547 1.00 98.31 72 SER A N 1
ATOM 560 C CA . SER A 1 72 ? 1.415 8.309 7.620 1.00 98.31 72 SER A CA 1
ATOM 561 C C . SER A 1 72 ? 2.317 9.444 8.079 1.00 98.31 72 SER A C 1
ATOM 563 O O . SER A 1 72 ? 2.150 10.563 7.603 1.00 98.31 72 SER A O 1
ATOM 565 N N . LYS A 1 73 ? 3.328 9.179 8.915 1.00 98.38 73 LYS A N 1
ATOM 566 C CA . LYS A 1 73 ? 4.327 10.197 9.287 1.00 98.38 73 LYS A CA 1
ATOM 567 C C . LYS A 1 73 ? 5.091 10.717 8.070 1.00 98.38 73 LYS A C 1
ATOM 569 O O . LYS A 1 73 ? 5.364 11.911 7.992 1.00 98.38 73 LYS A O 1
ATOM 574 N N . VAL A 1 74 ? 5.415 9.835 7.123 1.00 98.12 74 VAL A N 1
ATOM 575 C CA . VAL A 1 74 ? 6.176 10.188 5.912 1.00 98.12 74 VAL A CA 1
ATOM 576 C C . VAL A 1 74 ? 5.286 10.782 4.823 1.00 98.12 74 VAL A C 1
ATOM 578 O O . VAL A 1 74 ? 5.700 11.698 4.118 1.00 98.12 74 VAL A O 1
ATOM 581 N N . THR A 1 75 ? 4.077 10.252 4.648 1.00 98.19 75 THR A N 1
ATOM 582 C CA . THR A 1 75 ? 3.171 10.679 3.567 1.00 98.19 75 THR A CA 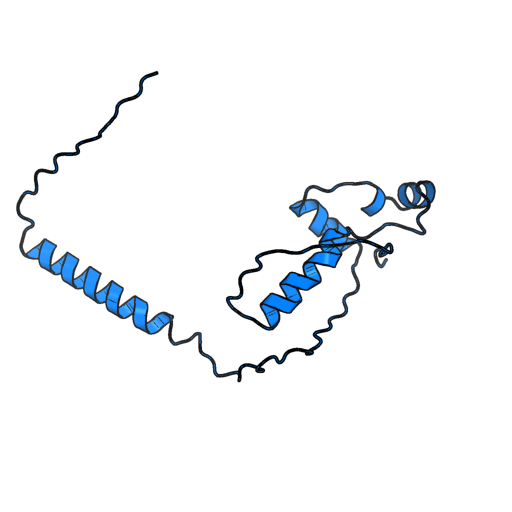1
ATOM 583 C C . THR A 1 75 ? 2.233 11.810 3.950 1.00 98.19 75 THR A C 1
ATOM 585 O O . THR A 1 75 ? 1.642 12.427 3.068 1.00 98.19 75 THR A O 1
ATOM 588 N N . HIS A 1 76 ? 2.088 12.066 5.248 1.00 97.94 76 HIS A N 1
ATOM 589 C CA . HIS A 1 76 ? 1.085 12.958 5.821 1.00 97.94 76 HIS A CA 1
ATOM 590 C C . HIS A 1 76 ? -0.363 12.553 5.494 1.00 97.94 76 HIS A C 1
ATOM 592 O O . HIS A 1 76 ? -1.275 13.366 5.624 1.00 97.94 76 HIS A O 1
ATOM 598 N N . ASP A 1 77 ? -0.594 11.291 5.110 1.00 98.12 77 ASP A N 1
ATOM 599 C CA . ASP A 1 77 ? -1.935 10.727 4.961 1.00 98.12 77 ASP A CA 1
ATOM 600 C C . ASP A 1 77 ? -2.457 10.235 6.317 1.00 98.12 77 ASP A C 1
ATOM 602 O O . ASP A 1 77 ? -2.218 9.098 6.741 1.00 98.12 77 ASP A O 1
ATOM 606 N N . SER A 1 78 ? -3.161 11.132 7.005 1.00 97.19 78 SER A N 1
ATOM 607 C CA . SER A 1 78 ? -3.786 10.915 8.310 1.00 97.19 78 SER A CA 1
ATOM 608 C C . SER A 1 78 ? -5.275 10.552 8.222 1.00 97.19 78 SER A C 1
ATOM 610 O O . SER A 1 78 ? -6.016 10.775 9.181 1.00 97.19 78 SER A O 1
ATOM 612 N N . ASN A 1 79 ? -5.746 10.008 7.093 1.00 98.00 79 ASN A N 1
ATOM 613 C CA . ASN A 1 79 ? -7.145 9.607 6.946 1.00 98.00 79 ASN A CA 1
ATOM 614 C C . ASN A 1 79 ? -7.570 8.633 8.064 1.00 98.00 79 ASN A C 1
ATOM 616 O O . ASN A 1 79 ? -6.941 7.593 8.273 1.00 98.00 79 ASN A O 1
ATOM 620 N N . ALA A 1 80 ? -8.664 8.958 8.761 1.00 97.88 80 ALA A N 1
ATOM 621 C CA . ALA A 1 80 ? -9.168 8.204 9.908 1.00 97.88 80 ALA A CA 1
ATOM 622 C C . ALA A 1 80 ? -9.473 6.730 9.588 1.00 97.88 80 ALA A C 1
ATOM 624 O O . ALA A 1 80 ? -9.352 5.889 10.476 1.00 97.88 80 ALA A O 1
ATOM 625 N N . LEU A 1 81 ? -9.746 6.384 8.320 1.00 98.06 81 LEU A N 1
ATOM 626 C CA . LEU A 1 81 ? -9.903 4.991 7.867 1.00 98.06 81 LEU A CA 1
ATOM 627 C C . LEU A 1 81 ? -8.711 4.085 8.218 1.00 98.06 81 LEU A C 1
ATOM 629 O O . LEU A 1 81 ? -8.864 2.864 8.271 1.00 98.06 81 LEU A O 1
ATOM 633 N N . HIS A 1 82 ? -7.529 4.661 8.431 1.00 98.12 82 HIS A N 1
ATOM 634 C CA . HIS A 1 82 ? -6.306 3.930 8.749 1.00 98.12 82 HIS A CA 1
ATOM 635 C C . HIS A 1 82 ? -6.047 3.783 10.257 1.00 98.12 82 HIS A C 1
ATOM 637 O O . HIS A 1 82 ? -5.278 2.912 10.657 1.00 98.12 82 HIS A O 1
ATOM 643 N N . PHE A 1 83 ? -6.689 4.598 11.102 1.00 97.62 83 PHE A N 1
ATOM 644 C CA . PHE A 1 83 ? -6.324 4.752 12.521 1.00 97.62 83 PHE A CA 1
ATOM 645 C C . PHE A 1 83 ? -7.476 4.529 13.495 1.00 97.62 83 PHE A C 1
ATOM 647 O O . PHE A 1 83 ? -7.237 4.149 14.638 1.00 97.62 83 PHE A O 1
ATOM 654 N N . ASP A 1 84 ? -8.713 4.719 13.049 1.00 97.56 84 ASP A N 1
ATOM 655 C CA . ASP A 1 84 ? -9.902 4.635 13.884 1.00 97.56 84 ASP A CA 1
ATOM 656 C C . ASP A 1 84 ? -10.785 3.473 13.413 1.00 97.56 84 ASP A C 1
ATOM 658 O O . ASP A 1 84 ? -11.279 3.444 12.284 1.00 97.56 84 ASP A O 1
ATOM 662 N N . SER A 1 85 ? -10.943 2.481 14.294 1.00 97.12 85 SER A N 1
ATOM 663 C CA . SER A 1 85 ? -11.745 1.289 14.010 1.00 97.12 85 SER A CA 1
ATOM 664 C C . SER A 1 85 ? -13.231 1.618 13.902 1.00 97.12 85 SER A C 1
ATOM 666 O O . SER A 1 85 ? -13.902 1.103 13.012 1.00 97.12 85 SER A O 1
ATOM 668 N N . GLU A 1 86 ? -13.741 2.497 14.766 1.00 98.06 86 GLU A N 1
ATOM 669 C CA . GLU A 1 86 ? -15.148 2.891 14.767 1.00 98.06 86 GLU A CA 1
ATOM 670 C C . GLU A 1 86 ? -15.466 3.685 13.500 1.00 98.06 86 GLU A C 1
ATOM 672 O O . GLU A 1 86 ? -16.437 3.393 12.802 1.00 98.06 86 GLU A O 1
ATOM 677 N N . PHE A 1 87 ? -14.595 4.626 13.132 1.00 98.31 87 PHE A N 1
ATOM 678 C CA . PHE A 1 87 ? -14.738 5.377 11.888 1.00 98.31 87 PHE A CA 1
ATOM 679 C C . PHE A 1 87 ? -14.718 4.460 10.655 1.00 98.31 87 PHE A C 1
ATOM 681 O O . PHE A 1 87 ? -15.559 4.598 9.765 1.00 98.31 87 PHE A O 1
ATOM 688 N N . ALA A 1 88 ? -13.785 3.502 10.595 1.00 97.88 88 ALA A N 1
ATOM 689 C CA . ALA A 1 88 ? -13.696 2.550 9.489 1.00 97.88 88 ALA A CA 1
ATOM 690 C C . ALA A 1 88 ? -14.940 1.650 9.393 1.00 97.88 88 ALA A C 1
ATOM 692 O O . ALA A 1 88 ? -15.456 1.431 8.293 1.00 97.88 88 ALA A O 1
ATOM 693 N N . GLN A 1 89 ? -15.453 1.177 10.530 1.00 98.06 89 GLN A N 1
ATOM 694 C CA . GLN A 1 89 ? -16.678 0.379 10.594 1.00 98.06 89 GLN A CA 1
ATOM 695 C C . GLN A 1 89 ? -17.909 1.179 10.160 1.00 98.06 89 GLN A C 1
ATOM 697 O O . GLN A 1 89 ? -18.692 0.704 9.336 1.00 98.06 89 GLN A O 1
ATOM 702 N N . ASN A 1 90 ? -18.031 2.430 10.608 1.00 98.38 90 ASN A N 1
ATOM 703 C CA . ASN A 1 90 ? -19.095 3.343 10.181 1.00 98.38 90 ASN A CA 1
ATOM 704 C C . ASN A 1 90 ? -19.035 3.653 8.675 1.00 98.38 90 ASN A C 1
ATOM 706 O O . ASN A 1 90 ? -20.067 3.881 8.047 1.00 98.38 90 ASN A O 1
ATOM 710 N N . ALA A 1 91 ? -17.842 3.611 8.074 1.00 97.69 91 ALA A N 1
ATOM 711 C CA . ALA A 1 91 ? -17.642 3.735 6.632 1.00 97.69 91 ALA A CA 1
ATOM 712 C C . ALA A 1 91 ? -17.906 2.430 5.843 1.00 97.69 91 ALA A C 1
ATOM 714 O O . ALA A 1 91 ? -17.757 2.416 4.620 1.00 97.69 91 ALA A O 1
ATOM 715 N N . GLY A 1 92 ? -18.305 1.339 6.508 1.00 98.19 92 GLY A N 1
ATOM 716 C CA . GLY A 1 92 ? -18.656 0.060 5.880 1.00 98.19 92 GLY A CA 1
ATOM 717 C C . GLY A 1 92 ? -17.494 -0.925 5.718 1.00 98.19 92 GLY A C 1
ATOM 718 O O . GLY A 1 92 ? -17.633 -1.919 5.001 1.00 98.19 92 GLY A O 1
ATOM 719 N N . PHE A 1 93 ? -16.349 -0.679 6.358 1.00 97.94 93 PHE A N 1
ATOM 720 C CA . PHE A 1 93 ? -15.239 -1.633 6.416 1.00 97.94 93 PHE A CA 1
ATOM 721 C C . PHE A 1 93 ? -15.330 -2.523 7.661 1.00 97.94 93 PHE A C 1
ATOM 723 O O . PHE A 1 93 ? -16.083 -2.252 8.585 1.00 97.94 93 PHE A O 1
ATOM 730 N N . GLN A 1 94 ? -14.573 -3.622 7.685 1.00 96.94 94 GLN A N 1
ATOM 731 C CA . GLN A 1 94 ? -14.563 -4.528 8.840 1.00 96.94 94 GLN A CA 1
ATOM 732 C C . GLN A 1 94 ? -13.728 -3.975 10.002 1.00 96.94 94 GLN A C 1
ATOM 734 O O . GLN A 1 94 ? -14.067 -4.202 11.155 1.00 96.94 94 GLN A O 1
ATOM 739 N N . ASP A 1 95 ? -12.641 -3.265 9.692 1.00 97.12 95 ASP A N 1
ATOM 740 C CA . ASP A 1 95 ? -11.748 -2.609 10.647 1.00 97.12 95 ASP A CA 1
ATOM 741 C C . ASP A 1 95 ? -10.841 -1.616 9.884 1.00 97.12 95 ASP A C 1
ATOM 743 O O . ASP A 1 95 ? -11.008 -1.412 8.673 1.00 97.12 95 ASP A O 1
ATOM 747 N N . ARG A 1 96 ? -9.857 -1.033 10.576 1.00 97.75 96 ARG A N 1
ATOM 748 C CA . ARG A 1 96 ? -8.827 -0.135 10.046 1.00 97.75 96 ARG A CA 1
ATOM 749 C C . ARG A 1 96 ? -8.123 -0.715 8.824 1.00 97.75 96 ARG A C 1
ATOM 751 O O . ARG A 1 96 ? -7.661 -1.861 8.807 1.00 97.75 96 ARG A O 1
ATOM 758 N N . LEU A 1 97 ? -7.993 0.123 7.804 1.00 98.12 97 LEU A N 1
ATOM 759 C CA . LEU A 1 97 ? -7.383 -0.231 6.532 1.00 98.12 97 LEU A CA 1
ATOM 760 C C . LEU A 1 97 ? -5.899 0.127 6.499 1.00 98.12 97 LEU A C 1
ATOM 762 O O . LEU A 1 97 ? -5.481 1.161 7.005 1.00 98.12 97 LEU A O 1
ATOM 766 N N . VAL A 1 98 ? -5.109 -0.661 5.784 1.00 98.50 98 VAL A N 1
ATOM 767 C CA . VAL A 1 98 ? -3.762 -0.273 5.353 1.00 98.50 98 VAL A CA 1
ATOM 768 C C . VAL A 1 98 ? -3.883 0.706 4.181 1.00 98.50 98 VAL A C 1
ATOM 770 O O . VAL A 1 98 ? -4.714 0.502 3.291 1.00 98.50 98 VAL A O 1
ATOM 773 N N . HIS A 1 99 ? -3.044 1.748 4.122 1.00 98.56 99 HIS A N 1
ATOM 774 C CA . HIS A 1 99 ? -2.982 2.633 2.952 1.00 98.56 99 HIS A CA 1
ATOM 775 C C . HIS A 1 99 ? -2.724 1.822 1.677 1.00 98.56 99 HIS A C 1
ATOM 777 O O . HIS A 1 99 ? -1.768 1.046 1.601 1.00 98.56 99 HIS A O 1
ATOM 783 N N . GLY A 1 100 ? -3.517 2.043 0.625 1.00 98.00 100 GLY A N 1
ATOM 784 C CA . GLY A 1 100 ? -3.331 1.330 -0.647 1.00 98.00 100 GLY A CA 1
ATOM 785 C C . GLY A 1 100 ? -1.916 1.508 -1.212 1.00 98.00 100 GLY A C 1
ATOM 786 O O . GLY A 1 100 ? -1.292 0.551 -1.672 1.00 98.00 100 GLY A O 1
ATOM 787 N N . MET A 1 101 ? -1.357 2.713 -1.091 1.00 98.06 101 MET A N 1
ATOM 788 C CA . MET A 1 101 ? 0.007 3.000 -1.540 1.00 98.06 101 MET A CA 1
ATOM 789 C C . MET A 1 101 ? 1.094 2.342 -0.674 1.00 98.06 101 MET A C 1
ATOM 791 O O . MET A 1 101 ? 2.126 1.939 -1.209 1.00 98.06 101 MET A O 1
ATOM 795 N N . LEU A 1 102 ? 0.855 2.120 0.624 1.00 98.12 102 LEU A N 1
ATOM 796 C CA . LEU A 1 102 ? 1.764 1.338 1.474 1.00 98.12 102 LEU A CA 1
ATOM 797 C C . LEU A 1 102 ? 1.842 -0.126 1.011 1.00 98.12 102 LEU A C 1
ATOM 799 O O . LEU A 1 102 ? 2.922 -0.725 0.992 1.00 98.12 102 LEU A O 1
ATOM 803 N N . VAL A 1 103 ? 0.717 -0.692 0.567 1.00 97.75 103 VAL A N 1
ATOM 804 C CA . VAL A 1 103 ? 0.692 -2.013 -0.078 1.00 97.75 103 VAL A CA 1
ATOM 805 C C . VAL A 1 103 ? 1.430 -1.970 -1.420 1.00 97.75 103 VAL A C 1
ATOM 807 O O . VAL A 1 103 ? 2.272 -2.825 -1.700 1.00 97.75 103 VAL A O 1
ATOM 810 N N . ALA A 1 104 ? 1.185 -0.939 -2.233 1.00 97.38 104 ALA A N 1
ATOM 811 C CA . ALA A 1 104 ? 1.831 -0.771 -3.535 1.00 97.38 104 ALA A CA 1
ATOM 812 C C . ALA A 1 104 ? 3.363 -0.644 -3.447 1.00 97.38 104 ALA A C 1
ATOM 814 O O . ALA A 1 104 ? 4.065 -1.073 -4.363 1.00 97.38 104 ALA A O 1
ATOM 815 N N . ASN A 1 105 ? 3.906 -0.160 -2.326 1.00 95.50 105 ASN A N 1
ATOM 816 C CA . ASN A 1 105 ? 5.351 -0.101 -2.086 1.00 95.50 105 ASN A CA 1
ATOM 817 C C . ASN A 1 105 ? 6.043 -1.481 -2.070 1.00 95.50 105 ASN A C 1
ATOM 819 O O . ASN A 1 105 ? 7.274 -1.556 -2.112 1.00 95.50 105 ASN A O 1
ATOM 823 N N . MET A 1 106 ? 5.296 -2.593 -2.094 1.00 95.44 106 MET A N 1
ATOM 824 C CA . MET A 1 106 ? 5.874 -3.909 -2.374 1.00 95.44 106 MET A CA 1
ATOM 825 C C . MET A 1 106 ? 6.470 -4.024 -3.781 1.00 95.44 106 MET A C 1
ATOM 827 O O . MET A 1 106 ? 7.486 -4.703 -3.931 1.00 95.44 106 MET A O 1
ATOM 831 N N . PHE A 1 107 ? 5.907 -3.360 -4.795 1.00 94.50 107 PHE A N 1
ATOM 832 C CA . PHE A 1 107 ? 6.444 -3.408 -6.159 1.00 94.50 107 PHE A CA 1
ATOM 833 C C . PHE A 1 107 ? 7.876 -2.860 -6.249 1.00 94.50 107 PHE A C 1
ATOM 835 O O . PHE A 1 107 ? 8.762 -3.630 -6.627 1.00 94.50 107 PHE A O 1
ATOM 842 N N . PRO A 1 108 ? 8.178 -1.611 -5.830 1.00 92.38 108 PRO A N 1
ATOM 843 C CA . PRO A 1 108 ? 9.553 -1.115 -5.852 1.00 92.38 108 PRO A CA 1
ATOM 844 C C . PRO A 1 108 ? 10.483 -1.922 -4.937 1.00 92.38 108 PRO A C 1
ATOM 846 O O . PRO A 1 108 ? 11.666 -2.064 -5.241 1.00 92.38 108 PRO A O 1
ATOM 849 N N . ARG A 1 109 ? 9.978 -2.520 -3.846 1.00 92.81 109 ARG A N 1
ATOM 850 C CA . ARG A 1 109 ? 10.773 -3.418 -2.993 1.00 92.81 109 ARG A CA 1
ATOM 851 C C . ARG A 1 109 ? 11.171 -4.704 -3.717 1.00 92.81 109 ARG A C 1
ATOM 853 O O . ARG A 1 109 ? 12.312 -5.135 -3.578 1.00 92.81 109 ARG A O 1
ATOM 860 N N . ILE A 1 110 ? 10.255 -5.327 -4.458 1.00 91.75 110 ILE A N 1
ATOM 861 C CA . ILE A 1 110 ? 10.555 -6.505 -5.283 1.00 91.75 110 ILE A CA 1
ATOM 862 C C . ILE A 1 110 ? 11.548 -6.102 -6.374 1.00 91.75 110 ILE A C 1
ATOM 864 O O . ILE A 1 110 ? 12.616 -6.700 -6.461 1.00 91.75 110 ILE A O 1
ATOM 868 N N . LEU A 1 111 ? 11.254 -5.041 -7.130 1.00 90.38 111 LEU A N 1
ATOM 869 C CA . LEU A 1 111 ? 12.121 -4.582 -8.215 1.00 90.38 111 LEU A CA 1
ATOM 870 C C . LEU A 1 111 ? 13.541 -4.275 -7.724 1.00 90.38 111 LEU A C 1
ATOM 872 O O . LEU A 1 111 ? 14.497 -4.818 -8.260 1.00 90.38 111 LEU A O 1
ATOM 876 N N . SER A 1 112 ? 13.696 -3.486 -6.660 1.00 88.00 112 SER A N 1
ATOM 877 C CA . SER A 1 112 ? 15.023 -3.142 -6.125 1.00 88.00 112 SER A CA 1
ATOM 878 C C . SER A 1 112 ? 15.785 -4.338 -5.544 1.00 88.00 112 SER A C 1
ATOM 880 O O . SER A 1 112 ? 17.011 -4.337 -5.571 1.00 88.00 112 SER A O 1
ATOM 882 N N . SER A 1 113 ? 15.088 -5.374 -5.055 1.00 88.38 113 SER A N 1
ATOM 883 C CA . SER A 1 113 ? 15.733 -6.597 -4.549 1.00 88.38 113 SER A CA 1
ATOM 884 C C . SER A 1 113 ? 16.290 -7.485 -5.668 1.00 88.38 113 SER A C 1
ATOM 886 O O . SER A 1 113 ? 17.213 -8.254 -5.418 1.00 88.38 113 SER A O 1
ATOM 888 N N . HIS A 1 114 ? 15.723 -7.409 -6.876 1.00 86.31 114 HIS A N 1
ATOM 889 C CA . HIS A 1 114 ? 16.095 -8.269 -8.006 1.00 86.31 114 HIS A CA 1
ATOM 890 C C . HIS A 1 114 ? 16.867 -7.532 -9.112 1.00 86.31 114 HIS A C 1
ATOM 892 O O . HIS A 1 114 ? 17.627 -8.166 -9.838 1.00 86.31 114 HIS A O 1
ATOM 898 N N . PHE A 1 115 ? 16.713 -6.209 -9.225 1.00 86.19 115 PHE A N 1
ATOM 899 C CA . PHE A 1 115 ? 17.302 -5.382 -10.285 1.00 86.19 115 PHE A CA 1
ATOM 900 C C . PHE A 1 115 ? 18.004 -4.155 -9.688 1.00 86.19 115 PHE A C 1
ATOM 902 O O . PHE A 1 115 ? 17.476 -3.037 -9.739 1.00 86.19 115 PHE A O 1
ATOM 909 N N . PRO A 1 116 ? 19.196 -4.329 -9.093 1.00 84.50 116 PRO A N 1
ATOM 910 C CA . PRO A 1 116 ? 19.975 -3.196 -8.614 1.00 84.50 116 PRO A CA 1
ATOM 911 C C . PRO A 1 116 ? 20.289 -2.242 -9.777 1.00 84.50 116 PRO A C 1
ATOM 913 O O . PRO A 1 116 ? 20.767 -2.660 -10.829 1.00 84.50 116 PRO A O 1
ATOM 916 N N . GLY A 1 117 ? 19.994 -0.953 -9.589 1.00 84.25 117 GLY A N 1
ATOM 917 C CA . GLY A 1 117 ? 20.182 0.086 -10.609 1.00 84.25 117 GLY A CA 1
ATOM 918 C C . GLY A 1 117 ? 19.014 0.268 -11.587 1.00 84.25 117 GLY A C 1
ATOM 919 O O . GLY A 1 117 ? 19.081 1.157 -12.433 1.00 84.25 117 GLY A O 1
ATOM 920 N N . ALA A 1 118 ? 17.937 -0.517 -11.476 1.00 87.69 118 ALA A N 1
ATOM 921 C CA . ALA A 1 118 ? 16.741 -0.296 -12.284 1.00 87.69 118 ALA A CA 1
ATOM 922 C C . ALA A 1 118 ? 16.021 1.007 -11.900 1.00 87.69 118 ALA A C 1
ATOM 924 O O . ALA A 1 118 ? 15.894 1.347 -10.722 1.00 87.69 118 ALA A O 1
ATOM 925 N N . VAL A 1 119 ? 15.497 1.705 -12.910 1.00 89.25 119 VAL A N 1
ATOM 926 C CA . VAL A 1 119 ? 14.699 2.926 -12.742 1.00 89.25 119 VAL A CA 1
ATOM 927 C C . VAL A 1 119 ? 13.231 2.607 -12.997 1.00 89.25 119 VAL A C 1
ATOM 929 O O . VAL A 1 119 ? 12.867 2.072 -14.044 1.00 89.25 119 VAL A O 1
ATOM 932 N N . TYR A 1 120 ? 12.379 2.942 -12.031 1.00 89.88 120 TYR A N 1
ATOM 933 C CA . TYR A 1 120 ? 10.943 2.701 -12.109 1.00 89.88 120 TYR A CA 1
ATOM 934 C C . TYR A 1 120 ? 10.260 3.836 -12.883 1.00 89.88 120 TYR A C 1
ATOM 936 O O . TYR A 1 120 ? 10.126 4.943 -12.373 1.00 89.88 120 TYR A O 1
ATOM 944 N N . VAL A 1 121 ? 9.863 3.568 -14.130 1.00 94.94 121 VAL A N 1
ATOM 945 C CA . VAL A 1 121 ? 9.357 4.606 -15.050 1.00 94.94 121 VAL A CA 1
ATOM 946 C C . VAL A 1 121 ? 7.868 4.898 -14.861 1.00 94.94 121 VAL A C 1
ATOM 948 O O . VAL A 1 121 ? 7.459 6.054 -14.880 1.00 94.94 121 VAL A O 1
ATOM 951 N N . SER A 1 122 ? 7.036 3.865 -14.717 1.00 95.44 122 SER A N 1
ATOM 952 C CA . SER A 1 122 ? 5.586 4.032 -14.584 1.00 95.44 122 SER A CA 1
ATOM 953 C C . SER A 1 122 ? 4.942 2.856 -13.856 1.00 95.44 122 SER A C 1
ATOM 955 O O . SER A 1 122 ? 5.465 1.742 -13.873 1.00 95.44 122 SER A O 1
ATOM 957 N N . GLN A 1 123 ? 3.800 3.115 -13.221 1.00 95.62 123 GLN A N 1
ATOM 958 C CA . GLN A 1 123 ? 2.982 2.116 -12.545 1.00 95.62 123 GLN A CA 1
ATOM 959 C C . GLN A 1 123 ? 1.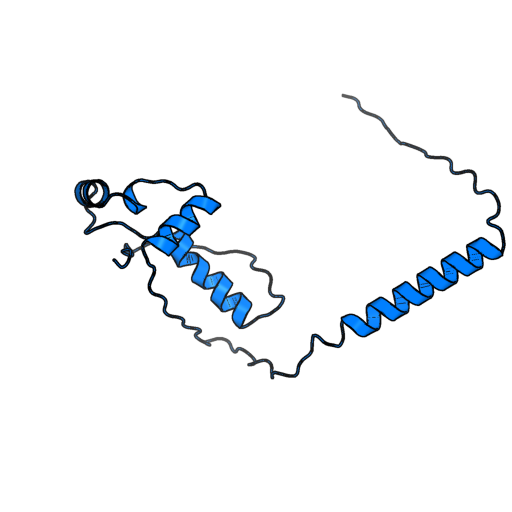506 2.514 -12.652 1.00 95.62 123 GLN A C 1
ATOM 961 O O . GLN A 1 123 ? 1.149 3.663 -12.405 1.00 95.62 123 GLN A O 1
ATOM 966 N N . SER A 1 124 ? 0.638 1.552 -12.964 1.00 97.19 124 SER A N 1
ATOM 967 C CA . SER A 1 124 ? -0.821 1.715 -12.912 1.00 97.19 124 SER A CA 1
ATOM 968 C C . SER A 1 124 ? -1.400 0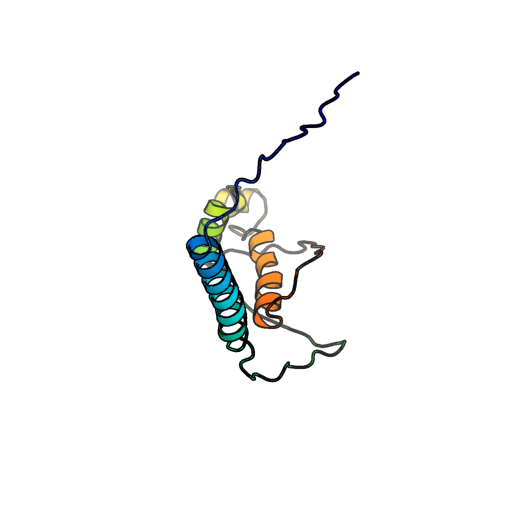.784 -11.853 1.00 97.19 124 SER A C 1
ATOM 970 O O . SER A 1 124 ? -1.027 -0.387 -11.787 1.00 97.19 124 SER A O 1
ATOM 972 N N . LEU A 1 125 ? -2.292 1.284 -10.999 1.00 97.50 125 LEU A N 1
ATOM 973 C CA . LEU A 1 125 ? -2.833 0.533 -9.862 1.00 97.50 125 LEU A CA 1
ATOM 974 C C . LEU A 1 125 ? -4.355 0.617 -9.841 1.00 97.50 125 LEU A C 1
ATOM 976 O O . LEU A 1 125 ? -4.928 1.662 -10.124 1.00 97.50 125 LEU A O 1
ATOM 980 N N . ASN A 1 126 ? -4.991 -0.492 -9.467 1.00 97.56 126 ASN A N 1
ATOM 981 C CA . ASN A 1 126 ? -6.421 -0.569 -9.194 1.00 97.56 126 ASN A CA 1
ATOM 982 C C . ASN A 1 126 ? -6.616 -1.296 -7.859 1.00 97.56 126 ASN A C 1
ATOM 984 O O . ASN A 1 126 ? -6.394 -2.506 -7.774 1.00 97.56 126 ASN A O 1
ATOM 988 N N . PHE A 1 127 ? -7.030 -0.573 -6.820 1.00 96.88 127 PHE A N 1
ATOM 989 C CA . PHE A 1 127 ? -7.268 -1.137 -5.491 1.00 96.88 127 PHE A CA 1
ATOM 990 C C . PHE A 1 127 ? -8.657 -1.780 -5.439 1.00 96.88 127 PHE A C 1
ATOM 992 O O . PHE A 1 127 ? -9.663 -1.102 -5.269 1.00 96.88 127 PHE A O 1
ATOM 999 N N . ARG A 1 128 ? -8.719 -3.100 -5.653 1.00 97.19 128 ARG A N 1
ATOM 1000 C CA . ARG A 1 128 ? -9.994 -3.833 -5.790 1.00 97.19 128 ARG A CA 1
ATOM 1001 C C . ARG A 1 128 ? -10.558 -4.384 -4.484 1.00 97.19 128 ARG A C 1
ATOM 1003 O O . ARG A 1 128 ? -11.737 -4.713 -4.435 1.00 97.19 128 ARG A O 1
ATOM 1010 N N . LYS A 1 129 ? -9.716 -4.569 -3.469 1.00 97.56 129 LYS A N 1
ATOM 1011 C CA . LYS A 1 129 ? -10.107 -5.119 -2.168 1.00 97.56 129 LYS A CA 1
ATOM 1012 C C . LYS A 1 129 ? -9.362 -4.387 -1.052 1.00 97.56 129 LYS A C 1
ATOM 1014 O O . LYS A 1 129 ? -8.195 -4.049 -1.265 1.00 97.56 129 LYS A O 1
ATOM 1019 N N . PRO A 1 130 ? -10.010 -4.161 0.103 1.00 97.56 130 PRO A N 1
ATOM 1020 C CA . PRO A 1 130 ? -9.342 -3.607 1.271 1.00 97.56 130 PRO A CA 1
ATOM 1021 C C . PRO A 1 130 ? -8.290 -4.581 1.812 1.00 97.56 130 PRO A C 1
ATOM 1023 O O . PRO A 1 130 ? -8.420 -5.800 1.676 1.00 97.56 130 PRO A O 1
ATOM 1026 N N . VAL A 1 131 ? -7.260 -4.025 2.443 1.00 97.94 131 VAL A N 1
ATOM 1027 C CA . VAL A 1 131 ? -6.283 -4.761 3.252 1.00 97.94 131 VAL A CA 1
ATOM 1028 C C . VAL A 1 131 ? -6.401 -4.220 4.666 1.00 97.94 131 VAL A C 1
ATOM 1030 O O . VAL A 1 131 ? -6.354 -3.007 4.850 1.00 97.94 131 VAL A O 1
ATOM 1033 N N . TYR A 1 132 ? -6.572 -5.103 5.642 1.00 97.50 132 TYR A N 1
ATOM 1034 C CA . TYR A 1 132 ? -6.746 -4.728 7.043 1.00 97.50 132 TYR A CA 1
ATOM 1035 C C . TYR A 1 132 ? -5.407 -4.734 7.774 1.00 97.50 132 TYR A C 1
ATOM 1037 O O . TYR A 1 132 ? -4.551 -5.581 7.495 1.00 97.50 132 TYR A O 1
ATOM 1045 N N . ALA A 1 133 ? -5.219 -3.776 8.680 1.00 93.56 133 ALA A N 1
ATOM 1046 C CA . ALA A 1 133 ? -4.041 -3.741 9.535 1.00 93.56 133 ALA A CA 1
ATOM 1047 C C . ALA A 1 133 ? -4.100 -4.905 10.534 1.00 93.56 133 ALA A C 1
ATOM 1049 O O . ALA A 1 133 ? -5.124 -5.127 11.179 1.00 93.56 133 ALA A O 1
ATOM 1050 N N . ALA A 1 134 ? -3.009 -5.658 10.656 1.00 87.62 134 ALA A N 1
ATOM 1051 C CA . ALA A 1 134 ? -2.895 -6.672 11.692 1.00 87.62 134 ALA A CA 1
ATOM 1052 C C . ALA A 1 134 ? -2.777 -5.989 13.061 1.00 87.62 134 ALA A C 1
ATOM 1054 O O . ALA A 1 134 ? -2.076 -4.979 13.193 1.00 87.62 134 ALA A O 1
ATOM 1055 N N . THR A 1 135 ? -3.500 -6.537 14.040 1.00 70.94 135 THR A N 1
ATOM 1056 C CA . THR A 1 135 ? -3.527 -6.061 15.428 1.00 70.94 135 THR A CA 1
ATOM 1057 C C . THR A 1 135 ? -2.134 -6.052 16.039 1.00 70.94 135 THR A C 1
ATOM 1059 O O . THR A 1 135 ? -1.424 -7.074 15.906 1.00 70.94 135 THR A O 1
#

Radius of gyration: 27.19 Å; Cα contacts (8 Å, |Δi|>4): 75; chains: 1; bounding box: 73×57×39 Å

Nearest PDB structures (foldseek):
  1iq6-assembly1_A  TM=9.274E-01  e=8.824E-05  Aeromonas caviae
  4rlj-assembly1_B  TM=8.641E-01  e=1.345E-04  Mycobacterium tuberculosis H37Rv
  3k67-assembly1_A  TM=6.041E-01  e=5.787E-05  Archaeoglobus fulgidus
  1q6w-assembly2_C  TM=8.107E-01  e=8.370E-04  Archaeoglobus fulgidus DSM 4304
  4w78-assembly1_F  TM=8.697E-01  e=1.846E-02  Mycobacterium tuberculosis SUMu008

Foldseek 3Di:
DDDDDDPDDDDDDDDDPPVVVVVVVVVVVCVVVVVPPVVVVVPPPPDQPPDDPPDDDDDDDAAALVLQVVVCVVVVPPPCLQPPQVVVVVVVHNGRFRPPVSVVVVVVVRCCVRPPPDDDDDDDDDDPDTDHHDD

pLDDT: mean 77.98, std 23.07, range [30.69, 98.56]

Mean predicted aligned error: 15.21 Å

Sequence (135 aa):
MGFANPKLSVAVILPLSVRVLKALAIMLIRNLLSINIHCLRYFSSAVPCLLKVGDILKRTRTYSNEDVLEYSKVTHDSNALHFDSEFAQNAGFQDRLVHGMLVANMFPRILSSHFPGAVYVSQSLNFRKPVYAAT

Solvent-accessible surface area (backbone atoms only — not comparable to full-atom values): 8960 Å² total; per-residue (Å²): 138,86,81,88,80,84,86,80,80,86,79,83,79,72,86,72,51,73,68,54,54,51,52,50,51,52,50,51,51,50,50,63,55,56,59,64,65,68,58,67,71,72,72,65,88,69,75,76,79,76,81,52,96,86,70,82,88,82,85,87,82,86,50,41,56,64,57,49,52,56,48,23,72,75,67,68,60,76,59,51,46,52,76,31,48,67,59,12,37,75,72,73,40,94,43,24,31,46,55,69,65,69,61,55,51,50,54,62,52,54,46,54,74,76,37,80,90,68,79,89,86,83,86,89,86,80,90,86,70,91,47,66,43,42,130